Protein AF-A0A962M5X4-F1 (afdb_monomer_lite)

Foldseek 3Di:
DFPDQWDWDQDDPVCVVLVVVVVDPDDHGDTDIDGLVSDDLPFQDWTFDAFPPPRDTDTGGSNLQSVCCVVQVGHHDPVCVLVSQQVVCCVVQVGSDPCPHPVVLVVQQVVCCVPPVGSDPCVDPVNVVVVVVVCVVPPD

Secondary structure (DSSP, 8-state):
-BS-SEEEEEPPHHHHHHHHHTT----TT-EEEEEGGGS-TT---EEEEE-TTT--EEEEEHHHHHHHHHHHSS---STTHHHHHHHHHHHHHSSSSGGGSHHHHHHHHHHHHHHHSSSSGGGSHHHHHHHHHHHHHHH-

Structure (mmCIF, N/CA/C/O backbone):
data_AF-A0A962M5X4-F1
#
_entry.id   AF-A0A962M5X4-F1
#
loop_
_atom_site.group_PDB
_atom_site.id
_atom_site.type_symbol
_atom_site.label_atom_id
_atom_site.label_alt_id
_atom_site.label_comp_id
_atom_site.label_asym_id
_atom_site.label_entity_id
_atom_site.label_seq_id
_atom_site.pdbx_PDB_ins_code
_atom_site.Cartn_x
_atom_site.Cartn_y
_atom_site.Cartn_z
_atom_site.occupancy
_atom_site.B_iso_or_equiv
_atom_site.auth_seq_id
_atom_site.auth_comp_id
_atom_site.auth_asym_id
_atom_site.auth_atom_id
_atom_site.pdbx_PDB_model_num
ATOM 1 N N . MET A 1 1 ? -12.711 -6.109 3.646 1.00 81.00 1 MET A N 1
ATOM 2 C CA . MET A 1 1 ? -13.889 -6.339 4.540 1.00 81.00 1 MET A CA 1
ATOM 3 C C . MET A 1 1 ? -13.447 -6.837 5.921 1.00 81.00 1 MET A C 1
ATOM 5 O O . MET A 1 1 ? -12.395 -7.461 6.008 1.00 81.00 1 MET A O 1
ATOM 9 N N . ILE A 1 2 ? -14.198 -6.569 6.997 1.00 82.31 2 ILE A N 1
ATOM 10 C CA . ILE A 1 2 ? -13.911 -7.090 8.354 1.00 82.31 2 ILE A CA 1
ATOM 11 C C . ILE A 1 2 ? -14.780 -8.332 8.587 1.00 82.31 2 ILE A C 1
ATOM 13 O O . ILE A 1 2 ? -15.939 -8.329 8.185 1.00 82.31 2 ILE A O 1
ATOM 17 N N . LYS A 1 3 ? -14.215 -9.395 9.173 1.00 78.19 3 LYS A N 1
ATOM 18 C CA . LYS A 1 3 ? -14.926 -10.667 9.404 1.00 78.19 3 LYS A CA 1
ATOM 19 C C . LYS A 1 3 ? -15.776 -10.664 10.678 1.00 78.19 3 LYS A C 1
ATOM 21 O O . LYS A 1 3 ? -16.766 -11.377 10.759 1.00 78.19 3 LYS A O 1
ATOM 26 N N . GLU A 1 4 ? -15.355 -9.899 11.677 1.00 77.06 4 GLU A N 1
ATOM 27 C CA . GLU A 1 4 ? -15.970 -9.845 13.001 1.00 77.06 4 GLU A CA 1
ATOM 28 C C . GLU A 1 4 ? -16.797 -8.560 13.130 1.00 77.06 4 GLU A C 1
ATOM 30 O O . GLU A 1 4 ? -16.259 -7.465 12.967 1.00 77.06 4 GLU A O 1
ATOM 35 N N . ASP A 1 5 ? -18.084 -8.681 13.458 1.00 73.12 5 ASP A N 1
ATOM 36 C CA . ASP A 1 5 ? -18.950 -7.516 13.696 1.00 73.12 5 ASP A CA 1
ATOM 37 C C . ASP A 1 5 ? -18.767 -6.923 15.102 1.00 73.12 5 ASP A C 1
ATOM 39 O O . ASP A 1 5 ? -19.016 -5.734 15.322 1.00 73.12 5 ASP A O 1
ATOM 43 N N . LYS A 1 6 ? -18.303 -7.737 16.060 1.00 80.69 6 LYS A N 1
ATOM 44 C CA . LYS A 1 6 ? -18.113 -7.367 17.468 1.00 80.69 6 LYS A CA 1
ATOM 45 C C . LYS A 1 6 ? -16.747 -7.808 17.977 1.00 80.69 6 LYS A C 1
ATOM 47 O O . LYS A 1 6 ? -16.271 -8.883 17.618 1.00 80.69 6 LYS A O 1
ATOM 52 N N . ILE A 1 7 ? -16.154 -7.004 18.854 1.00 80.56 7 ILE A N 1
ATOM 53 C CA . ILE A 1 7 ? -14.933 -7.360 19.578 1.00 80.56 7 ILE A CA 1
ATOM 54 C C . ILE A 1 7 ? -15.079 -7.096 21.076 1.00 80.56 7 ILE A C 1
ATOM 56 O O . ILE A 1 7 ? -15.760 -6.159 21.494 1.00 80.56 7 ILE A O 1
ATOM 60 N N . LEU A 1 8 ? -14.407 -7.922 21.880 1.00 76.62 8 LEU A N 1
ATOM 61 C CA . LEU A 1 8 ? -14.311 -7.741 23.325 1.00 76.62 8 LEU A CA 1
ATOM 62 C C . LEU A 1 8 ? -13.282 -6.657 23.640 1.00 76.62 8 LEU A C 1
ATOM 64 O O . LEU A 1 8 ? -12.109 -6.751 23.260 1.00 76.62 8 LEU A O 1
ATOM 68 N N . ILE A 1 9 ? -13.733 -5.613 24.328 1.00 78.69 9 ILE A N 1
ATOM 69 C CA . ILE A 1 9 ? -12.913 -4.464 24.692 1.00 78.69 9 ILE A CA 1
ATOM 70 C C . ILE A 1 9 ? -12.967 -4.264 26.195 1.00 78.69 9 ILE A C 1
ATOM 72 O O . ILE A 1 9 ? -14.035 -4.095 26.778 1.00 78.69 9 ILE A O 1
ATOM 76 N N . LYS A 1 10 ? -11.785 -4.177 26.808 1.00 77.69 10 LYS A N 1
ATOM 77 C CA . LYS A 1 10 ? -11.653 -3.719 28.187 1.00 77.69 10 LYS A CA 1
ATOM 78 C C . LYS A 1 10 ? -11.925 -2.219 28.279 1.00 77.69 10 LYS A C 1
ATOM 80 O O . LYS A 1 10 ? -11.199 -1.409 27.689 1.00 77.69 10 LYS A O 1
ATOM 85 N N . VAL A 1 11 ? -12.936 -1.851 29.056 1.00 76.31 11 VAL A N 1
ATOM 86 C CA . VAL A 1 11 ? -13.329 -0.455 29.261 1.00 76.31 11 VAL A CA 1
ATOM 87 C C . VAL A 1 11 ? -12.316 0.229 30.178 1.00 76.31 11 VAL A C 1
ATOM 89 O O . VAL A 1 11 ? -12.154 -0.118 31.348 1.00 76.31 11 VAL A O 1
ATOM 92 N N . THR A 1 12 ? -11.624 1.231 29.638 1.00 74.75 12 THR A N 1
ATOM 93 C CA . THR A 1 12 ? -10.738 2.127 30.396 1.00 74.75 12 THR A CA 1
ATOM 94 C C . THR A 1 12 ? -11.446 3.447 30.684 1.00 74.75 12 THR A C 1
ATOM 96 O O . THR A 1 12 ? -12.370 3.825 29.964 1.00 74.75 12 THR A O 1
ATOM 99 N N . SER A 1 13 ? -10.991 4.204 31.687 1.00 71.31 13 SER A N 1
ATOM 100 C CA . SER A 1 13 ? -11.588 5.501 32.056 1.00 71.31 13 SER A CA 1
ATOM 101 C C . SER A 1 13 ? -11.682 6.483 30.883 1.00 71.31 13 SER A C 1
ATOM 103 O O . SER A 1 13 ? -12.622 7.264 30.812 1.00 71.31 13 SER A O 1
ATOM 105 N N . ARG A 1 14 ? -10.729 6.417 29.940 1.00 71.12 14 ARG A N 1
ATOM 106 C CA . ARG A 1 14 ? -10.681 7.270 28.740 1.00 71.12 14 ARG A CA 1
ATOM 107 C C . ARG A 1 14 ? -11.722 6.895 27.689 1.00 71.12 14 ARG A C 1
ATOM 109 O O . ARG A 1 14 ? -12.236 7.773 27.009 1.00 71.12 14 ARG A O 1
ATOM 116 N N . ASN A 1 15 ? -12.021 5.605 27.562 1.00 72.00 15 ASN A N 1
ATOM 117 C CA . ASN A 1 15 ? -12.958 5.105 26.558 1.00 72.00 15 ASN A CA 1
ATOM 118 C C . ASN A 1 15 ? -14.385 4.974 27.108 1.00 72.00 15 ASN A C 1
ATOM 120 O O . ASN A 1 15 ? -15.324 4.889 26.325 1.00 72.00 15 ASN A O 1
ATOM 124 N N . LYS A 1 16 ? -14.555 4.996 28.438 1.00 71.69 16 LYS A N 1
ATOM 125 C CA . LYS A 1 16 ? -15.850 4.882 29.121 1.00 71.69 16 LYS A CA 1
ATOM 126 C C . LYS A 1 16 ? -16.881 5.869 28.568 1.00 71.69 16 LYS A C 1
ATOM 128 O O . LYS A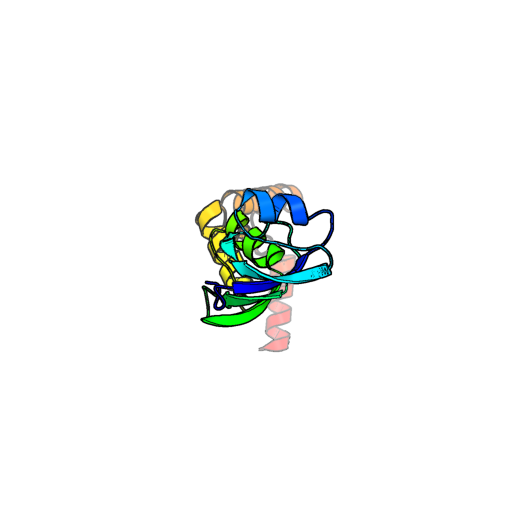 1 16 ? -17.937 5.440 28.126 1.00 71.69 16 LYS A O 1
ATOM 133 N N . ASN A 1 17 ? -16.550 7.160 28.528 1.00 74.62 17 ASN A N 1
ATOM 134 C CA . ASN A 1 17 ? -17.484 8.193 28.063 1.00 74.62 17 ASN A CA 1
ATOM 135 C C . ASN A 1 17 ? -17.868 7.997 26.589 1.00 74.62 17 ASN A C 1
ATOM 137 O O . ASN A 1 17 ? -19.031 8.127 26.243 1.00 74.62 17 ASN A O 1
ATOM 141 N N . ILE A 1 18 ? -16.916 7.583 25.743 1.00 78.81 18 ILE A N 1
ATOM 142 C CA . ILE A 1 18 ? -17.162 7.329 24.314 1.00 78.81 18 ILE A CA 1
ATOM 143 C C . ILE A 1 18 ? -18.188 6.206 24.121 1.00 78.81 18 ILE A C 1
ATOM 145 O O . ILE A 1 18 ? -19.016 6.280 23.218 1.00 78.81 18 ILE A O 1
ATOM 149 N N . PHE A 1 19 ? -18.129 5.153 24.937 1.00 78.50 19 PHE A N 1
ATOM 150 C CA . PHE A 1 19 ? -19.067 4.037 24.830 1.00 78.50 19 PHE A CA 1
ATOM 151 C C . PHE A 1 19 ? -20.427 4.350 25.467 1.00 78.50 19 PHE A C 1
ATOM 153 O O . PHE A 1 19 ? -21.444 3.947 24.905 1.00 78.50 19 PHE A O 1
ATOM 160 N N . ILE A 1 20 ? -20.460 5.127 26.557 1.00 76.12 20 ILE A N 1
ATOM 161 C CA . ILE A 1 20 ? -21.710 5.626 27.158 1.00 76.12 20 ILE A CA 1
ATOM 162 C C . ILE A 1 20 ? -22.462 6.524 26.171 1.00 76.12 20 ILE A C 1
ATOM 164 O O . ILE A 1 20 ? -23.650 6.310 25.947 1.00 76.12 20 ILE A O 1
ATOM 168 N N . ASP A 1 21 ? -21.772 7.461 25.514 1.00 78.75 21 ASP A N 1
ATOM 169 C CA . ASP A 1 21 ? -22.372 8.353 24.509 1.00 78.75 21 ASP A CA 1
ATOM 170 C C . ASP A 1 21 ? -22.947 7.580 23.311 1.00 78.75 21 ASP A C 1
ATOM 172 O O . ASP A 1 21 ? -23.882 8.032 22.653 1.00 78.75 21 ASP A O 1
ATOM 176 N N . LYS A 1 22 ? -22.410 6.387 23.034 1.00 78.69 22 LYS A N 1
ATOM 177 C CA . LYS A 1 22 ? -22.900 5.478 21.989 1.00 78.69 22 LYS A CA 1
ATOM 178 C C . LYS A 1 22 ? -24.013 4.535 22.460 1.00 78.69 22 LYS A C 1
ATOM 180 O O . LYS A 1 22 ? -24.471 3.712 21.671 1.00 78.69 22 LYS A O 1
ATOM 185 N N . GLY A 1 23 ? -24.455 4.652 23.712 1.00 77.88 23 GLY A N 1
ATOM 186 C CA . GLY A 1 23 ? -25.560 3.877 24.278 1.00 77.88 23 GLY A CA 1
ATOM 187 C C . GLY A 1 23 ? -25.174 2.501 24.826 1.00 77.88 23 GLY A C 1
ATOM 188 O O . GLY A 1 23 ? -26.056 1.667 25.018 1.00 77.88 23 GLY A O 1
ATOM 189 N N . TYR A 1 24 ? -23.886 2.239 25.072 1.00 78.25 24 TYR A N 1
ATOM 190 C CA . TYR A 1 24 ? -23.442 0.999 25.711 1.00 78.25 24 TYR A CA 1
ATOM 191 C C . TYR A 1 24 ? -23.401 1.167 27.237 1.00 78.25 24 TYR A C 1
ATOM 193 O O . TYR A 1 24 ? -22.764 2.092 27.747 1.00 78.25 24 TYR A O 1
ATOM 201 N N . ASP A 1 25 ? -24.033 0.244 27.968 1.00 70.75 25 ASP A N 1
ATOM 202 C CA . ASP A 1 25 ? -23.917 0.169 29.429 1.00 70.75 25 ASP A CA 1
ATOM 203 C C . ASP A 1 25 ? -22.554 -0.434 29.798 1.00 70.75 25 ASP A C 1
ATOM 205 O O . ASP A 1 25 ? -22.356 -1.648 29.773 1.00 70.75 25 ASP A O 1
ATOM 209 N N . VAL A 1 26 ? -21.572 0.439 30.039 1.00 73.31 26 VAL A N 1
ATOM 210 C CA . VAL A 1 26 ? -20.181 0.057 30.296 1.00 73.31 26 VAL A CA 1
ATOM 211 C C . VAL A 1 26 ? -19.759 0.394 31.725 1.00 73.31 26 VAL A C 1
ATOM 213 O O . VAL A 1 26 ? -19.792 1.550 32.164 1.00 73.31 26 VAL A O 1
ATOM 216 N N . LYS A 1 27 ? -19.262 -0.606 32.454 1.00 72.38 27 LYS A N 1
ATOM 217 C CA . LYS A 1 27 ? -18.621 -0.399 33.759 1.00 72.38 27 LYS A CA 1
ATOM 218 C C . LYS A 1 27 ? -17.105 -0.370 33.619 1.00 72.38 27 LYS A C 1
ATOM 220 O O . LYS A 1 27 ? -16.511 -0.959 32.720 1.00 72.38 27 LYS A O 1
ATOM 225 N N . TYR A 1 28 ? -16.459 0.372 34.514 1.00 69.88 28 TYR A N 1
ATOM 226 C CA . TYR A 1 28 ? -15.005 0.485 34.526 1.00 69.88 28 TYR A CA 1
ATOM 227 C C . TYR A 1 28 ? -14.365 -0.873 34.838 1.00 69.88 28 TYR A C 1
ATOM 229 O O . TYR A 1 28 ? -14.688 -1.485 35.851 1.00 69.88 28 TYR A O 1
ATOM 237 N N . GLY A 1 29 ? -13.430 -1.307 33.990 1.00 69.38 29 GLY A N 1
ATOM 238 C CA . GLY A 1 29 ? -12.679 -2.545 34.190 1.00 69.38 29 GLY A CA 1
ATOM 239 C C . GLY A 1 29 ? -13.350 -3.812 33.658 1.00 69.38 29 GLY A C 1
ATOM 240 O O . GLY A 1 29 ? -12.666 -4.832 33.589 1.00 69.38 29 GLY A O 1
ATOM 241 N N . GLU A 1 30 ? -14.613 -3.744 33.230 1.00 76.31 30 GLU A N 1
ATOM 242 C CA . GLU A 1 30 ? -15.310 -4.862 32.589 1.00 76.31 30 GLU A CA 1
ATOM 243 C C . GLU A 1 30 ? -14.963 -4.956 31.093 1.00 76.31 30 GLU A C 1
ATOM 245 O O . GLU A 1 30 ? -14.550 -3.979 30.450 1.00 76.31 30 GLU A O 1
ATOM 250 N N . GLU A 1 31 ? -15.081 -6.167 30.552 1.00 76.69 31 GLU A N 1
ATOM 251 C CA . GLU A 1 31 ? -14.981 -6.428 29.120 1.00 76.69 31 GLU A CA 1
ATOM 252 C C . GLU A 1 31 ? -16.379 -6.345 28.514 1.00 76.69 31 GLU A C 1
ATOM 254 O O . GLU A 1 31 ? -17.283 -7.073 28.917 1.00 76.69 31 GLU A O 1
ATOM 259 N N . CYS A 1 32 ? -16.560 -5.447 27.550 1.00 77.25 32 CYS A N 1
ATOM 260 C CA . CYS A 1 32 ? -17.833 -5.276 26.862 1.00 77.25 32 CYS A CA 1
ATOM 261 C C . CYS A 1 32 ? -17.686 -5.672 25.392 1.00 77.25 32 CYS A C 1
ATOM 263 O O . CYS A 1 32 ? -16.671 -5.375 24.752 1.00 77.25 32 CYS A O 1
ATOM 265 N N . GLU A 1 33 ? -18.714 -6.322 24.846 1.00 78.12 33 GLU A N 1
ATOM 266 C CA . GLU A 1 33 ? -18.832 -6.539 23.407 1.00 78.12 33 GLU A CA 1
ATOM 267 C C . GLU A 1 33 ? -19.263 -5.243 22.728 1.00 78.12 33 GLU A C 1
ATOM 269 O O . GLU A 1 33 ? -20.391 -4.777 22.897 1.00 78.12 33 GLU A O 1
ATOM 274 N N . ILE A 1 34 ? -18.370 -4.670 21.931 1.00 80.19 34 ILE A N 1
ATOM 275 C CA . ILE A 1 34 ? -18.638 -3.437 21.192 1.00 80.19 34 ILE A CA 1
ATOM 276 C C . ILE A 1 34 ? -18.519 -3.724 19.699 1.00 80.19 34 ILE A C 1
ATOM 278 O O . ILE A 1 34 ? -17.666 -4.504 19.260 1.00 80.19 34 ILE A O 1
ATOM 282 N N . LYS A 1 35 ? -19.391 -3.097 18.903 1.00 79.81 35 LYS A N 1
ATOM 283 C CA . LYS A 1 35 ? -19.344 -3.206 17.443 1.00 79.81 35 LYS A CA 1
ATOM 284 C C . LYS A 1 35 ? -18.062 -2.585 16.896 1.00 79.81 35 LYS A C 1
ATOM 286 O O . LYS A 1 35 ? -17.652 -1.506 17.321 1.00 79.81 35 LYS A O 1
ATOM 291 N N . VAL A 1 36 ? -17.460 -3.220 15.893 1.00 79.19 36 VAL A N 1
ATOM 292 C CA . VAL A 1 36 ? -16.211 -2.729 15.283 1.00 79.19 36 VAL A CA 1
ATOM 293 C C . VAL A 1 36 ? -16.391 -1.352 14.632 1.00 79.19 36 VAL A C 1
ATOM 295 O O . VAL A 1 36 ? -15.485 -0.529 14.683 1.00 79.19 36 VAL A O 1
ATOM 298 N N . SER A 1 37 ? -17.577 -1.053 14.099 1.00 75.44 37 SER A N 1
ATOM 299 C CA . SER A 1 37 ? -17.934 0.269 13.561 1.00 75.44 37 SER A CA 1
ATOM 300 C C . SER A 1 37 ? -17.971 1.378 14.617 1.00 75.44 37 SER A C 1
ATOM 302 O O . SER A 1 37 ? -17.793 2.549 14.289 1.00 75.44 37 SER A O 1
ATOM 304 N N . ASP A 1 38 ? -18.176 1.021 15.886 1.00 78.62 38 ASP A N 1
ATOM 305 C CA . ASP A 1 38 ? -18.220 1.966 17.000 1.00 78.62 38 ASP A CA 1
ATOM 306 C C . ASP A 1 38 ? -16.846 2.206 17.635 1.00 78.62 38 ASP A C 1
ATOM 308 O O . ASP A 1 38 ? -16.708 3.031 18.544 1.00 78.62 38 ASP A O 1
ATOM 312 N N . LEU A 1 39 ? -15.803 1.552 17.132 1.00 78.12 39 LEU A N 1
ATOM 313 C CA . LEU A 1 39 ? -14.436 1.838 17.531 1.00 78.12 39 LEU A CA 1
ATOM 314 C C . LEU A 1 39 ? -13.982 3.204 17.035 1.00 78.12 39 LEU A C 1
ATOM 316 O O . LEU A 1 39 ? -14.267 3.626 15.915 1.00 78.12 39 LEU A O 1
ATOM 3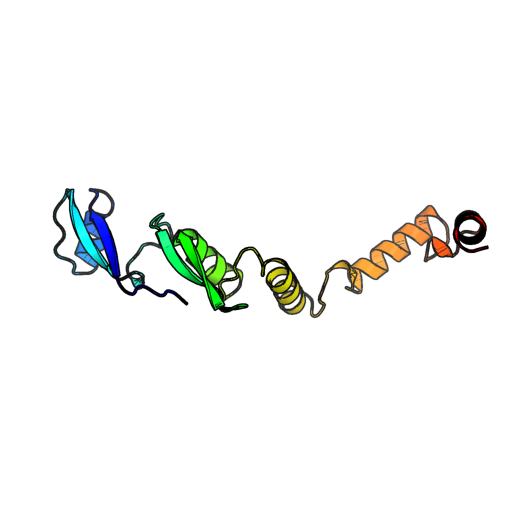20 N N . SER A 1 40 ? -13.176 3.874 17.855 1.00 79.25 40 SER A N 1
ATOM 321 C CA . SER A 1 40 ? -12.438 5.042 17.389 1.00 79.25 40 SER A CA 1
ATOM 322 C C . SER A 1 40 ? -11.400 4.626 16.341 1.00 79.25 40 SER A C 1
ATOM 324 O O . SER A 1 40 ? -10.729 3.601 16.486 1.00 79.25 40 SER A O 1
ATOM 326 N N . ASN A 1 41 ? -11.212 5.452 15.308 1.00 78.56 41 ASN A N 1
ATOM 327 C CA . ASN A 1 41 ? -10.260 5.197 14.215 1.00 78.56 41 ASN A CA 1
ATOM 328 C C . ASN A 1 41 ? -8.818 4.945 14.708 1.00 78.56 41 ASN A C 1
ATOM 330 O O . ASN A 1 41 ? -8.055 4.243 14.052 1.00 78.56 41 ASN A O 1
ATOM 334 N N . GLY A 1 42 ? -8.457 5.483 15.880 1.00 78.81 42 GLY A N 1
ATOM 335 C CA . GLY A 1 42 ? -7.159 5.306 16.544 1.00 78.81 42 GLY A CA 1
ATOM 336 C C . GLY A 1 42 ? -7.035 4.060 17.437 1.00 78.81 42 GLY A C 1
ATOM 337 O O . GLY A 1 42 ? -6.042 3.912 18.146 1.00 78.81 42 GLY A O 1
ATOM 338 N N . SER A 1 43 ? -8.017 3.158 17.439 1.00 81.50 43 SER A N 1
ATOM 339 C CA . SER A 1 43 ? -8.016 1.969 18.298 1.00 81.50 43 SER A CA 1
ATOM 340 C C . SER A 1 43 ? -7.032 0.874 17.854 1.00 81.50 43 SER A C 1
ATOM 342 O O . SER A 1 43 ? -7.093 0.360 16.737 1.00 81.50 43 SER A O 1
ATOM 344 N N . HIS A 1 44 ? -6.159 0.440 18.769 1.00 81.38 44 HIS A N 1
ATOM 345 C CA . HIS A 1 44 ? -5.130 -0.585 18.521 1.00 81.38 44 HIS A CA 1
ATOM 346 C C . HIS A 1 44 ? -5.615 -2.044 18.663 1.00 81.38 44 HIS A C 1
ATOM 348 O O . HIS A 1 44 ? -4.795 -2.967 18.634 1.00 81.38 44 HIS A O 1
ATOM 354 N N . TYR A 1 45 ? -6.922 -2.281 18.805 1.00 83.81 45 TYR A N 1
ATOM 355 C CA . TYR A 1 45 ? -7.479 -3.635 18.896 1.00 83.81 45 TYR A CA 1
ATOM 356 C C . TYR A 1 45 ? -7.211 -4.436 17.618 1.00 83.81 45 TYR A C 1
ATOM 358 O O . TYR A 1 45 ? -7.247 -3.896 16.511 1.00 83.81 45 TYR A O 1
ATOM 366 N N . LYS A 1 46 ? -6.902 -5.728 17.775 1.00 85.12 46 LYS A N 1
ATOM 367 C CA . LYS A 1 46 ? -6.650 -6.640 16.653 1.00 85.12 46 LYS A CA 1
ATOM 368 C C . LYS A 1 46 ? -7.977 -7.191 16.140 1.00 85.12 46 LYS A C 1
ATOM 370 O O . LYS A 1 46 ? -8.688 -7.820 16.911 1.00 85.12 46 LYS A O 1
ATOM 375 N N . ILE A 1 47 ? -8.232 -7.007 14.853 1.00 87.25 47 ILE A N 1
ATOM 376 C CA . ILE A 1 47 ? -9.380 -7.533 14.115 1.00 87.25 47 ILE A CA 1
ATOM 377 C C . ILE A 1 47 ? -8.912 -8.473 13.002 1.00 87.25 47 ILE A C 1
ATOM 379 O O . ILE A 1 47 ? -7.777 -8.368 12.513 1.00 87.25 47 ILE A O 1
ATOM 383 N N . THR A 1 48 ? -9.795 -9.364 12.567 1.00 87.38 48 THR A N 1
ATOM 384 C CA . THR A 1 48 ? -9.570 -10.185 11.372 1.00 87.38 48 THR A CA 1
ATOM 385 C C . THR A 1 48 ? -10.080 -9.454 10.126 1.00 87.38 48 THR A C 1
ATOM 387 O O . THR A 1 48 ? -11.286 -9.330 9.908 1.00 87.38 48 THR A O 1
ATOM 390 N N . ALA A 1 49 ? -9.156 -8.947 9.302 1.00 86.94 49 ALA A N 1
ATOM 391 C CA . ALA A 1 49 ? -9.467 -8.224 8.071 1.00 86.94 49 ALA A CA 1
ATOM 392 C C . ALA A 1 49 ? -9.196 -9.083 6.827 1.00 86.94 49 ALA A C 1
ATOM 394 O O . ALA A 1 49 ? -8.123 -9.670 6.679 1.00 86.94 49 ALA A O 1
ATOM 395 N N . ILE A 1 50 ? -10.159 -9.103 5.911 1.00 88.06 50 ILE A N 1
ATOM 396 C CA . ILE A 1 50 ? -10.105 -9.787 4.618 1.00 88.06 50 ILE A CA 1
ATOM 397 C C . ILE A 1 50 ? -9.568 -8.816 3.574 1.00 88.06 50 ILE A C 1
ATOM 399 O O . ILE A 1 50 ? -10.120 -7.724 3.398 1.00 88.06 50 ILE A O 1
ATOM 403 N N . CYS A 1 51 ? -8.499 -9.218 2.886 1.00 89.06 51 CYS A N 1
ATOM 404 C CA . CYS A 1 51 ? -7.904 -8.440 1.808 1.00 89.06 51 CYS A CA 1
ATOM 405 C C . CYS A 1 51 ? -8.829 -8.344 0.589 1.00 89.06 51 CYS A C 1
ATOM 407 O O . CYS A 1 51 ? -9.182 -9.361 0.001 1.00 89.06 51 CYS A O 1
ATOM 409 N N . ASP A 1 52 ? -9.094 -7.127 0.116 1.00 85.62 52 ASP A N 1
ATOM 410 C CA . ASP A 1 52 ? -9.959 -6.875 -1.048 1.00 85.62 52 ASP A CA 1
ATOM 411 C C . ASP A 1 52 ? -9.261 -7.169 -2.400 1.00 85.62 52 ASP A C 1
ATOM 413 O O . ASP A 1 52 ? -9.834 -6.972 -3.468 1.00 85.62 52 ASP A O 1
ATOM 417 N N . VAL A 1 53 ? -7.991 -7.602 -2.376 1.00 85.38 53 VAL A N 1
ATOM 418 C CA . VAL A 1 53 ? -7.203 -7.935 -3.579 1.00 85.38 53 VAL A CA 1
ATOM 419 C C . VAL A 1 53 ? -7.071 -9.443 -3.779 1.00 85.38 53 VAL A C 1
ATOM 421 O O . VAL A 1 53 ? -7.228 -9.906 -4.902 1.00 85.38 53 VAL A O 1
ATOM 424 N N . CYS A 1 54 ? -6.760 -10.203 -2.724 1.00 87.38 54 CYS A N 1
ATOM 425 C CA . CYS A 1 54 ? -6.551 -11.654 -2.816 1.00 87.38 54 CYS A CA 1
ATOM 426 C C . CYS A 1 54 ? -7.498 -12.497 -1.954 1.00 87.38 54 CYS A C 1
ATOM 428 O O . CYS A 1 54 ? -7.455 -13.714 -2.059 1.00 87.38 54 CYS A O 1
ATOM 430 N N . GLY A 1 55 ? -8.307 -11.888 -1.082 1.00 86.25 55 GLY A N 1
ATOM 431 C CA . GLY A 1 55 ? -9.177 -12.616 -0.156 1.00 86.25 55 GLY A CA 1
ATOM 432 C C . GLY A 1 55 ? -8.483 -13.183 1.089 1.00 86.25 55 GLY A C 1
ATOM 433 O O . GLY A 1 55 ? -9.164 -13.742 1.939 1.00 86.25 55 GLY A O 1
ATOM 434 N N . ASP A 1 56 ? -7.161 -13.017 1.251 1.00 87.31 56 ASP A N 1
ATOM 435 C CA . ASP A 1 56 ? -6.449 -13.526 2.435 1.00 87.31 56 ASP A CA 1
ATOM 436 C C . ASP A 1 56 ? -6.969 -12.869 3.730 1.00 87.31 56 ASP A C 1
ATOM 438 O O . ASP A 1 56 ? -6.997 -11.635 3.858 1.00 87.31 56 ASP A O 1
ATOM 442 N N . GLU A 1 57 ? -7.277 -13.701 4.726 1.00 89.56 57 GLU A N 1
ATOM 443 C CA . GLU A 1 57 ? -7.614 -13.280 6.087 1.00 89.56 57 GLU A CA 1
ATOM 444 C C . GLU A 1 57 ? -6.341 -12.937 6.869 1.00 89.56 57 GLU A C 1
ATOM 446 O O . GLU A 1 57 ? -5.420 -13.745 6.992 1.00 89.56 57 GLU A O 1
ATOM 451 N N . ASN A 1 58 ? -6.266 -11.721 7.405 1.00 86.38 58 ASN A N 1
ATOM 452 C CA . ASN A 1 58 ? -5.108 -11.254 8.157 1.00 86.38 58 ASN A CA 1
ATOM 453 C C . ASN A 1 58 ? -5.540 -10.616 9.477 1.00 86.38 58 ASN A C 1
ATOM 455 O O . ASN A 1 58 ? -6.357 -9.695 9.507 1.00 86.38 58 ASN A O 1
ATOM 459 N N . ARG A 1 59 ? -4.921 -11.055 10.578 1.00 87.81 59 ARG A N 1
ATOM 460 C CA . ARG A 1 59 ? -5.126 -10.456 11.899 1.00 87.81 59 ARG A CA 1
ATOM 461 C C . ARG A 1 59 ? -4.285 -9.187 12.033 1.00 87.81 59 ARG A C 1
ATOM 463 O O . ARG A 1 59 ? -3.071 -9.252 12.237 1.00 87.81 59 ARG A O 1
ATOM 470 N N . ILE A 1 60 ? -4.920 -8.026 11.916 1.00 87.25 60 ILE A N 1
ATOM 471 C CA . ILE A 1 60 ? -4.265 -6.711 11.962 1.00 87.25 60 ILE A CA 1
ATOM 472 C C . ILE A 1 60 ? -4.950 -5.782 12.961 1.00 87.25 60 ILE A C 1
ATOM 474 O O . ILE A 1 60 ? -6.045 -6.051 13.427 1.00 87.25 60 ILE A O 1
ATOM 478 N N . MET A 1 61 ? -4.297 -4.678 13.318 1.00 87.25 61 MET A N 1
ATOM 479 C CA . MET A 1 61 ? -4.925 -3.651 14.155 1.00 87.25 61 MET A CA 1
ATOM 480 C C . MET A 1 61 ? -6.012 -2.902 13.371 1.00 87.25 61 MET A C 1
ATOM 482 O O . MET A 1 61 ? -5.805 -2.607 12.190 1.00 87.25 61 MET A O 1
ATOM 486 N N . TYR A 1 62 ? -7.111 -2.541 14.036 1.00 85.81 62 TYR A N 1
ATOM 487 C CA . TYR A 1 62 ? -8.208 -1.759 13.456 1.00 85.81 62 TYR A CA 1
ATOM 488 C C . TYR A 1 62 ? -7.716 -0.430 12.872 1.00 85.81 62 TYR A C 1
ATOM 490 O O . TYR A 1 62 ? -8.032 -0.119 11.725 1.00 85.81 62 TYR A O 1
ATOM 498 N N . THR A 1 63 ? -6.826 0.278 13.579 1.00 86.75 63 THR A N 1
ATOM 499 C CA . THR A 1 63 ? -6.141 1.475 13.052 1.00 86.75 63 THR A CA 1
ATOM 500 C C . THR A 1 63 ? -5.544 1.264 11.668 1.00 86.75 63 THR A C 1
ATOM 502 O O . THR A 1 63 ? -5.795 2.038 10.752 1.00 86.75 63 THR A O 1
ATOM 505 N N . LYS A 1 64 ? -4.795 0.171 11.471 1.00 86.25 64 LYS A N 1
ATOM 506 C CA . LYS A 1 64 ? -4.161 -0.133 10.183 1.00 86.25 64 LYS A CA 1
ATOM 507 C C . LYS A 1 64 ? -5.189 -0.417 9.096 1.00 86.25 64 LYS A C 1
ATOM 509 O O . LYS A 1 64 ? -4.927 -0.111 7.934 1.00 86.25 64 LYS A O 1
ATOM 514 N N . TYR A 1 65 ? -6.314 -1.038 9.436 1.00 87.56 65 TYR A N 1
ATOM 515 C CA . TYR A 1 65 ? -7.391 -1.271 8.479 1.00 87.56 65 TYR A CA 1
ATOM 516 C C . TYR A 1 65 ? -7.997 0.060 8.015 1.00 87.56 65 TYR A C 1
ATOM 518 O O . TYR A 1 65 ? -8.047 0.319 6.810 1.00 87.56 65 TYR A O 1
ATOM 526 N N . ILE A 1 66 ? -8.353 0.922 8.970 1.00 86.00 66 ILE A N 1
ATOM 527 C CA . ILE A 1 66 ? -8.945 2.240 8.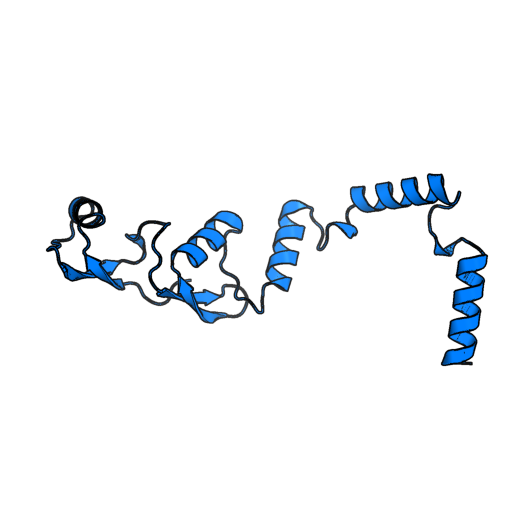722 1.00 86.00 66 ILE A CA 1
ATOM 528 C C . ILE A 1 66 ? -7.982 3.158 7.970 1.00 86.00 66 ILE A C 1
ATOM 530 O O . ILE A 1 66 ? -8.373 3.744 6.968 1.00 86.00 66 ILE A O 1
ATOM 534 N N . ASP A 1 67 ? -6.708 3.219 8.352 1.00 86.75 67 ASP A N 1
ATOM 535 C CA . ASP A 1 67 ? -5.704 4.020 7.642 1.00 86.75 67 ASP A CA 1
ATOM 536 C C . ASP A 1 67 ? -5.553 3.597 6.176 1.00 86.75 67 ASP A C 1
ATOM 538 O O . ASP A 1 67 ? -5.386 4.439 5.291 1.00 86.75 67 ASP A O 1
ATOM 542 N N . ASN A 1 68 ? -5.603 2.291 5.893 1.00 85.56 68 ASN A N 1
ATOM 543 C CA . ASN A 1 68 ? -5.537 1.793 4.520 1.00 85.56 68 ASN A CA 1
ATOM 544 C C . ASN A 1 68 ? -6.790 2.161 3.719 1.00 85.56 68 ASN A C 1
ATOM 546 O O . ASN A 1 68 ? -6.654 2.622 2.584 1.00 85.56 68 ASN A O 1
ATOM 550 N N . HIS A 1 69 ? -7.975 2.006 4.312 1.00 84.50 69 HIS A N 1
ATOM 551 C CA . HIS A 1 69 ? -9.233 2.413 3.687 1.00 84.50 69 HIS A CA 1
ATOM 552 C C . HIS A 1 69 ? -9.294 3.929 3.459 1.00 84.50 69 HIS A C 1
ATOM 554 O O . HIS A 1 69 ? -9.610 4.356 2.357 1.00 84.50 69 HIS A O 1
ATOM 560 N N . ASN A 1 70 ? -8.891 4.748 4.430 1.00 85.88 70 ASN A N 1
ATOM 561 C CA . ASN A 1 70 ? -8.902 6.207 4.301 1.00 85.88 70 ASN A CA 1
ATOM 562 C C . ASN A 1 70 ? -7.920 6.712 3.238 1.00 85.88 70 ASN A C 1
ATOM 564 O O . ASN A 1 70 ? -8.209 7.672 2.532 1.00 85.88 70 ASN A O 1
ATOM 568 N N . ARG A 1 71 ? -6.745 6.081 3.109 1.00 82.19 71 ARG A N 1
ATOM 569 C CA . ARG A 1 71 ? -5.725 6.512 2.137 1.00 82.19 71 ARG A CA 1
ATOM 570 C C . ARG A 1 71 ? -5.988 6.031 0.715 1.00 82.19 71 ARG A C 1
ATOM 572 O O . ARG A 1 71 ? -5.608 6.720 -0.226 1.00 82.19 71 ARG A O 1
ATOM 579 N N . TYR A 1 72 ? -6.528 4.825 0.555 1.00 81.62 72 TYR A N 1
ATOM 580 C CA . TYR A 1 72 ? -6.564 4.141 -0.744 1.00 81.62 72 TYR A CA 1
ATOM 581 C C . TYR A 1 72 ? -7.948 3.623 -1.138 1.00 81.62 72 TYR A C 1
ATOM 583 O O . TYR A 1 72 ? -8.107 3.150 -2.257 1.00 81.62 72 TYR A O 1
ATOM 591 N N . GLY A 1 73 ? -8.926 3.671 -0.235 1.00 84.19 73 GLY A N 1
ATOM 592 C CA . GLY A 1 73 ? -10.281 3.163 -0.447 1.00 84.19 73 GLY A CA 1
ATOM 593 C C . GLY A 1 73 ? -10.443 1.650 -0.280 1.00 84.19 73 GLY A C 1
ATOM 594 O O . GLY A 1 73 ? -11.556 1.160 -0.401 1.00 84.19 73 GLY A O 1
ATOM 595 N N . PHE A 1 74 ? -9.369 0.895 -0.016 1.00 85.62 74 PHE A N 1
ATOM 596 C CA . PHE A 1 74 ? -9.433 -0.561 0.160 1.00 85.62 74 PHE A CA 1
ATOM 597 C C . PHE A 1 74 ? -8.306 -1.095 1.053 1.00 85.62 74 PHE A C 1
ATOM 599 O O . PHE A 1 74 ? -7.265 -0.453 1.250 1.00 85.62 74 PHE A O 1
ATOM 606 N N . TYR A 1 75 ? -8.480 -2.313 1.562 1.00 86.25 75 TYR A N 1
ATOM 607 C CA . TYR A 1 75 ? -7.488 -3.029 2.351 1.00 86.25 75 TYR A CA 1
ATOM 608 C C . TYR A 1 75 ? -6.726 -4.070 1.508 1.00 86.25 75 TYR A C 1
ATOM 610 O O . TYR A 1 75 ? -7.269 -5.049 0.997 1.00 86.25 75 TYR A O 1
ATOM 618 N N . GLY A 1 76 ? -5.410 -3.873 1.394 1.00 85.81 76 GLY A N 1
ATOM 619 C CA . GLY A 1 76 ? -4.480 -4.808 0.756 1.00 85.81 76 GLY A CA 1
ATOM 620 C C . GLY A 1 76 ? -3.569 -5.489 1.779 1.00 85.81 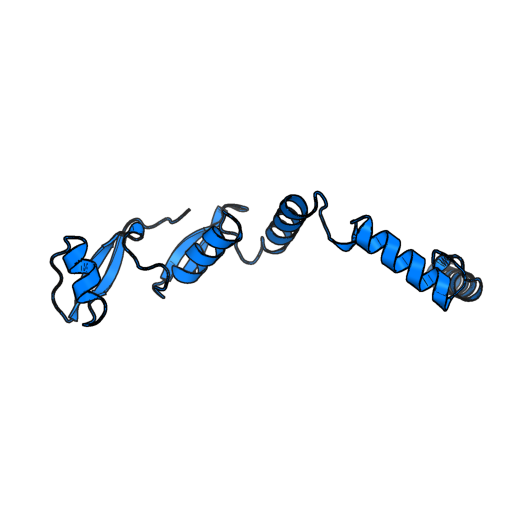76 GLY A C 1
ATOM 621 O O . GLY A 1 76 ? -2.963 -4.803 2.606 1.00 85.81 76 GLY A O 1
ATOM 622 N N . CYS A 1 77 ? -3.417 -6.814 1.707 1.00 86.75 77 CYS A N 1
ATOM 623 C CA . CYS A 1 77 ? -2.447 -7.548 2.519 1.00 86.75 77 CYS A CA 1
ATOM 624 C C . CYS A 1 77 ? -1.005 -7.250 2.064 1.00 86.75 77 CYS A C 1
ATOM 626 O O . CYS A 1 77 ? -0.766 -6.698 0.985 1.00 86.75 77 CYS A O 1
ATOM 628 N N . LYS A 1 78 ? -0.012 -7.651 2.870 1.00 81.75 78 LYS A N 1
ATOM 629 C CA . LYS A 1 78 ? 1.413 -7.406 2.572 1.00 81.75 78 LYS A CA 1
ATOM 630 C C . LYS A 1 78 ? 1.845 -8.005 1.227 1.00 81.75 78 LYS A C 1
ATOM 632 O O . LYS A 1 78 ? 2.606 -7.368 0.504 1.00 81.75 78 LYS A O 1
ATOM 637 N N . LYS A 1 79 ? 1.336 -9.190 0.871 1.00 86.62 79 LYS A N 1
ATOM 638 C CA . LYS A 1 79 ? 1.630 -9.849 -0.414 1.00 86.62 79 LYS A CA 1
ATOM 639 C C . LYS A 1 79 ? 1.123 -9.017 -1.598 1.00 86.62 79 LYS A C 1
ATOM 641 O O . LYS A 1 79 ? 1.816 -8.858 -2.596 1.00 86.62 79 LYS A O 1
ATOM 646 N N . CYS A 1 80 ? -0.043 -8.397 -1.444 1.00 87.75 80 CYS A N 1
ATOM 647 C CA . CYS A 1 80 ? -0.666 -7.546 -2.454 1.00 87.75 80 CYS A CA 1
ATOM 648 C C . CYS A 1 80 ? -0.134 -6.105 -2.473 1.00 87.75 80 CYS A C 1
ATOM 650 O O . CYS A 1 80 ? -0.694 -5.264 -3.176 1.00 87.75 80 CYS A O 1
ATOM 652 N N . SER A 1 81 ? 0.948 -5.796 -1.747 1.00 84.62 81 SER A N 1
ATOM 653 C CA . SER A 1 81 ? 1.543 -4.452 -1.717 1.00 84.62 81 SER A CA 1
ATOM 654 C C . SER A 1 81 ? 1.935 -3.954 -3.115 1.00 84.62 81 SER A C 1
ATOM 656 O O . SER A 1 81 ? 1.713 -2.790 -3.446 1.00 84.62 81 SER A O 1
ATOM 658 N N . ASN A 1 82 ? 2.439 -4.845 -3.977 1.00 85.75 82 ASN A N 1
ATOM 659 C CA . ASN A 1 82 ? 2.798 -4.497 -5.354 1.00 85.75 82 ASN A CA 1
ATOM 660 C C . ASN A 1 82 ? 1.573 -4.107 -6.190 1.00 85.75 82 ASN A C 1
ATOM 662 O O . ASN A 1 82 ? 1.586 -3.057 -6.830 1.00 85.75 82 ASN A O 1
ATOM 666 N N . VAL A 1 83 ? 0.503 -4.905 -6.118 1.00 86.00 83 VAL A N 1
ATOM 667 C CA . VAL A 1 83 ? -0.771 -4.632 -6.805 1.00 86.00 83 VAL A CA 1
ATOM 668 C C . VAL A 1 83 ? -1.381 -3.331 -6.294 1.00 86.00 83 VAL A C 1
ATOM 670 O O . VAL A 1 83 ? -1.859 -2.506 -7.069 1.00 86.00 83 VAL A O 1
ATOM 673 N N . LYS A 1 84 ? -1.315 -3.109 -4.979 1.00 84.62 84 LYS A N 1
ATOM 674 C CA . LYS A 1 84 ? -1.761 -1.867 -4.358 1.00 84.62 84 LYS A CA 1
ATOM 675 C C . LYS A 1 84 ? -0.985 -0.670 -4.899 1.00 84.62 84 LYS A C 1
ATOM 677 O O . LYS A 1 84 ? -1.607 0.303 -5.312 1.00 84.62 84 LYS A O 1
ATOM 682 N N . ARG A 1 85 ? 0.348 -0.746 -4.938 1.00 85.75 85 ARG A N 1
ATOM 683 C CA . ARG A 1 85 ? 1.201 0.316 -5.487 1.00 85.75 85 ARG A CA 1
ATOM 684 C C . ARG A 1 85 ? 0.810 0.638 -6.926 1.00 85.75 85 ARG A C 1
ATOM 686 O O . ARG A 1 85 ? 0.566 1.799 -7.234 1.00 85.75 85 ARG A O 1
ATOM 693 N N . GLU A 1 86 ? 0.689 -0.377 -7.772 1.00 86.88 86 GLU A N 1
ATOM 694 C CA . GLU A 1 86 ? 0.313 -0.203 -9.175 1.00 86.88 86 GLU A CA 1
ATOM 695 C C . GLU A 1 86 ? -1.066 0.449 -9.333 1.00 86.88 86 GLU A C 1
ATOM 697 O O . GLU A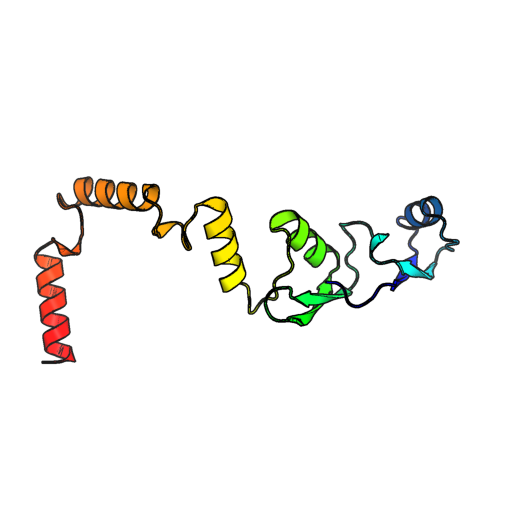 1 86 ? -1.175 1.463 -10.018 1.00 86.88 86 GLU A O 1
ATOM 702 N N . ARG A 1 87 ? -2.095 -0.041 -8.626 1.00 85.94 87 ARG A N 1
ATOM 703 C CA . ARG A 1 87 ? -3.434 0.577 -8.630 1.00 85.94 87 ARG A CA 1
ATOM 704 C C . ARG A 1 87 ? -3.382 2.044 -8.218 1.00 85.94 87 ARG A C 1
ATOM 706 O O . ARG A 1 87 ? -3.961 2.888 -8.892 1.00 85.94 87 ARG A O 1
ATOM 713 N N . THR A 1 88 ? -2.654 2.367 -7.149 1.00 85.56 88 THR A N 1
ATOM 714 C CA . THR A 1 88 ? -2.527 3.759 -6.690 1.00 85.56 88 THR A CA 1
ATOM 715 C C . THR A 1 88 ? -1.786 4.637 -7.691 1.00 85.56 88 THR A C 1
ATOM 717 O O . THR A 1 88 ? -2.140 5.802 -7.855 1.00 85.56 88 THR A O 1
ATOM 720 N N . SER A 1 89 ? -0.799 4.082 -8.400 1.00 86.12 89 SER A N 1
ATOM 721 C CA . SER A 1 89 ? -0.098 4.796 -9.462 1.00 86.12 89 SER A CA 1
ATOM 722 C C . SER A 1 89 ? -1.006 5.069 -10.658 1.00 86.12 89 SER A C 1
ATOM 724 O O . SER A 1 89 ? -0.992 6.182 -11.179 1.00 86.12 89 SER A O 1
ATOM 726 N N . ILE A 1 90 ? -1.840 4.102 -11.041 1.00 87.25 90 ILE A N 1
ATOM 727 C CA . ILE A 1 90 ? -2.808 4.257 -12.132 1.00 87.25 90 ILE A CA 1
ATOM 728 C C . ILE A 1 90 ? -3.869 5.296 -11.765 1.00 87.25 90 ILE A C 1
ATOM 730 O O . ILE A 1 90 ? -4.128 6.188 -12.561 1.00 87.25 90 ILE A O 1
ATOM 734 N N . ILE A 1 91 ? -4.432 5.244 -10.554 1.00 85.62 91 ILE A N 1
ATOM 735 C CA . ILE A 1 91 ? -5.430 6.231 -10.101 1.00 85.62 91 ILE A CA 1
ATOM 736 C C . ILE A 1 91 ? -4.838 7.648 -10.100 1.00 85.62 91 ILE A C 1
ATOM 738 O O . ILE A 1 91 ? -5.503 8.595 -10.505 1.00 85.62 91 ILE A O 1
ATOM 742 N N . LYS A 1 92 ? -3.584 7.804 -9.658 1.00 85.25 92 LYS A N 1
ATOM 743 C CA . LYS A 1 92 ? -2.955 9.122 -9.504 1.00 85.25 92 LYS A CA 1
ATOM 744 C C . LYS A 1 92 ? -2.374 9.696 -10.801 1.00 85.25 92 LYS A C 1
ATOM 746 O O . LYS A 1 92 ? -2.389 10.909 -10.977 1.00 85.25 92 LYS A O 1
ATOM 751 N N . TRP A 1 93 ? -1.823 8.854 -11.675 1.00 84.75 93 TRP A N 1
ATOM 752 C CA . TRP A 1 93 ? -1.044 9.286 -12.847 1.00 84.75 93 TRP A CA 1
ATOM 753 C C . TRP A 1 93 ? -1.482 8.638 -14.167 1.00 84.75 93 TRP A C 1
ATOM 755 O O . TRP A 1 93 ? -0.851 8.875 -15.195 1.00 84.75 93 TRP A O 1
ATOM 765 N N . GLY A 1 94 ? -2.500 7.777 -14.160 1.00 87.25 94 GLY A N 1
ATOM 766 C CA . GLY A 1 94 ? -2.957 7.027 -15.336 1.00 87.25 94 GLY A CA 1
ATOM 767 C C . GLY A 1 94 ? -1.993 5.934 -15.813 1.00 87.25 94 GLY A C 1
ATOM 768 O O . GLY A 1 94 ? -2.268 5.261 -16.801 1.00 87.25 94 GLY A O 1
ATOM 769 N N . VAL A 1 95 ? -0.860 5.736 -15.131 1.00 87.19 95 VAL A N 1
ATOM 770 C CA . VAL A 1 95 ? 0.193 4.788 -15.522 1.00 87.19 95 VAL A CA 1
ATOM 771 C C . VAL A 1 95 ? 0.613 3.909 -14.350 1.00 87.19 95 VAL A C 1
ATOM 773 O O . VAL A 1 95 ? 0.599 4.332 -13.197 1.00 87.19 95 VAL A O 1
ATOM 776 N N . SER A 1 96 ? 1.059 2.685 -14.642 1.00 84.88 96 SER A N 1
ATOM 777 C CA . SER A 1 96 ? 1.419 1.706 -13.605 1.00 84.88 96 SER A CA 1
ATOM 778 C C . SER A 1 96 ? 2.634 2.083 -12.754 1.00 84.88 96 SER A C 1
ATOM 780 O O . SER A 1 96 ? 2.849 1.520 -11.681 1.00 84.88 96 SER A O 1
ATOM 782 N N . ASN A 1 97 ? 3.448 3.032 -13.217 1.00 85.56 97 ASN A N 1
ATOM 783 C CA . ASN A 1 97 ? 4.638 3.494 -12.517 1.00 85.56 97 ASN A CA 1
ATOM 784 C C . ASN A 1 97 ? 4.942 4.946 -12.902 1.00 85.56 97 ASN A C 1
ATOM 786 O O . ASN A 1 97 ? 4.894 5.287 -14.083 1.00 85.56 97 ASN A O 1
ATOM 790 N N . TYR A 1 98 ? 5.345 5.766 -11.927 1.00 85.31 98 TYR A N 1
ATOM 791 C CA . TYR A 1 98 ? 5.793 7.141 -12.153 1.00 85.31 98 TYR A CA 1
ATOM 792 C C . TYR A 1 98 ? 6.881 7.240 -13.232 1.00 85.31 98 TYR A C 1
ATOM 794 O O . TYR A 1 98 ? 6.860 8.160 -14.041 1.00 85.31 98 TYR A O 1
ATOM 802 N N . ARG A 1 99 ? 7.785 6.257 -13.334 1.00 87.56 99 ARG A N 1
ATOM 803 C CA . ARG A 1 99 ? 8.830 6.246 -14.372 1.00 87.56 99 ARG A CA 1
ATOM 804 C C . ARG A 1 99 ? 8.283 6.246 -15.808 1.00 87.56 99 ARG A C 1
ATOM 806 O O . ARG A 1 99 ? 8.970 6.713 -16.704 1.00 87.56 99 ARG A O 1
ATOM 813 N N . LYS A 1 100 ? 7.071 5.726 -16.026 1.00 87.50 100 LYS A N 1
ATOM 814 C CA . LYS A 1 100 ? 6.403 5.718 -17.338 1.00 87.50 100 LYS A CA 1
ATOM 815 C C . LYS A 1 100 ? 5.664 7.027 -17.641 1.00 87.50 100 LYS A C 1
ATOM 817 O O . LYS A 1 100 ? 5.082 7.157 -18.712 1.00 87.50 100 LYS A O 1
ATOM 822 N N . THR A 1 101 ? 5.632 7.976 -16.704 1.00 91.62 101 THR A N 1
ATOM 823 C CA . THR A 1 101 ? 5.020 9.286 -16.950 1.00 91.62 101 THR A CA 1
ATOM 824 C C . THR A 1 101 ? 5.854 10.077 -17.952 1.00 91.62 101 THR A C 1
ATOM 826 O O . THR A 1 101 ? 7.084 10.003 -17.947 1.00 91.62 101 THR A O 1
ATOM 829 N N . LYS A 1 102 ? 5.177 10.883 -18.780 1.00 89.50 102 LYS A N 1
ATOM 830 C CA . LYS A 1 102 ? 5.840 11.807 -19.710 1.00 89.50 102 LYS A CA 1
ATOM 831 C C . LYS A 1 102 ? 6.757 12.787 -18.976 1.00 89.50 102 LYS A C 1
ATOM 833 O O . LYS A 1 102 ? 7.846 13.069 -19.445 1.00 89.50 102 LYS A O 1
ATOM 838 N N . GLU A 1 103 ? 6.338 13.246 -17.797 1.00 91.62 103 GLU A N 1
ATOM 839 C CA . GLU A 1 103 ? 7.131 14.145 -16.954 1.00 91.62 103 GLU A CA 1
ATOM 840 C C . GLU A 1 103 ? 8.486 13.531 -16.580 1.00 91.62 103 GLU A C 1
ATOM 842 O O . GLU A 1 103 ? 9.527 14.171 -16.733 1.00 91.62 103 GLU A O 1
ATOM 847 N N . CYS A 1 104 ? 8.480 12.281 -16.105 1.00 90.88 104 CYS A N 1
ATOM 848 C CA . CYS A 1 104 ? 9.716 11.594 -15.769 1.00 90.88 104 CYS A CA 1
ATOM 849 C C . CYS A 1 104 ? 10.577 11.406 -17.024 1.00 90.88 104 CYS A C 1
ATOM 851 O O . CYS A 1 104 ? 11.751 11.770 -16.978 1.00 90.88 104 CYS A O 1
ATOM 853 N N . ASP A 1 105 ? 9.989 10.929 -18.134 1.00 90.81 105 ASP A N 1
ATOM 854 C CA . ASP A 1 105 ? 10.667 10.737 -19.430 1.00 90.81 105 ASP A CA 1
ATOM 855 C C . ASP A 1 105 ? 11.399 12.003 -19.904 1.00 90.81 105 ASP A C 1
ATOM 857 O O . ASP A 1 105 ? 12.605 11.974 -20.161 1.00 90.81 105 ASP A O 1
ATOM 861 N N . SER A 1 106 ? 10.705 13.143 -19.919 1.00 91.94 106 SER A N 1
ATOM 862 C CA . SER A 1 106 ? 11.276 14.433 -20.314 1.00 91.94 106 SER A CA 1
ATOM 863 C C . SER A 1 106 ? 12.424 14.879 -19.405 1.00 91.94 106 SER A C 1
ATOM 865 O O . SER A 1 106 ? 13.448 15.339 -19.909 1.00 91.94 106 SER A O 1
ATOM 867 N N . LYS A 1 107 ? 12.308 14.701 -18.080 1.00 93.31 107 LYS A N 1
ATOM 868 C CA . LYS A 1 107 ? 13.387 15.049 -17.135 1.00 93.31 107 LYS A CA 1
ATOM 869 C C . LYS A 1 107 ? 14.661 14.247 -17.397 1.00 93.31 107 LYS A C 1
ATOM 871 O O . LYS A 1 107 ? 15.756 14.799 -17.349 1.00 93.31 107 LYS A O 1
ATOM 876 N N . ILE A 1 108 ? 14.528 12.956 -17.698 1.00 92.62 108 ILE A N 1
ATOM 877 C CA . ILE A 1 108 ? 15.681 12.093 -18.000 1.00 92.62 108 ILE A CA 1
ATOM 878 C C . ILE A 1 108 ? 16.347 12.518 -19.301 1.00 92.62 108 ILE A C 1
ATOM 880 O O . ILE A 1 108 ? 17.570 12.607 -19.350 1.00 92.62 108 ILE A O 1
ATOM 884 N N . LYS A 1 109 ? 15.550 12.775 -20.344 1.00 92.81 109 LYS A N 1
ATOM 885 C CA . LYS A 1 109 ? 16.063 13.218 -21.644 1.00 92.81 109 LYS A CA 1
ATOM 886 C C . LYS A 1 109 ? 16.811 14.538 -21.515 1.00 92.81 109 LYS A C 1
ATOM 888 O O . LYS A 1 109 ? 17.933 14.631 -21.993 1.00 92.81 109 LYS A O 1
ATOM 893 N N . SER A 1 110 ? 16.242 15.507 -20.794 1.00 93.56 110 SER A N 1
ATOM 894 C CA . SER A 1 110 ? 16.893 16.796 -20.535 1.00 93.56 110 SER A CA 1
ATOM 895 C C . SER A 1 110 ? 18.228 16.629 -19.810 1.00 93.56 110 SER A C 1
ATOM 897 O O . SER A 1 110 ? 19.224 17.200 -20.235 1.00 93.56 110 SER A O 1
ATOM 899 N N . TYR A 1 111 ? 18.267 15.813 -18.753 1.00 93.31 111 TYR A N 1
ATOM 900 C CA . TYR A 1 111 ? 19.501 15.553 -18.009 1.00 93.31 111 TYR A CA 1
ATOM 901 C C . TYR A 1 111 ? 20.570 14.868 -18.871 1.00 93.31 111 TYR A C 1
ATOM 903 O O . TYR A 1 111 ? 21.747 15.222 -18.813 1.00 93.31 111 TYR A O 1
ATOM 911 N N . ASN A 1 112 ? 20.177 13.882 -19.683 1.00 94.12 112 ASN A N 1
ATOM 912 C CA . ASN A 1 112 ? 21.113 13.191 -20.566 1.00 94.12 112 ASN A CA 1
ATOM 913 C C . ASN A 1 112 ? 21.641 14.117 -21.668 1.00 94.12 112 ASN A C 1
ATOM 915 O O . ASN A 1 112 ? 22.831 14.066 -21.971 1.00 94.12 112 ASN A O 1
ATOM 919 N N . LEU A 1 113 ? 20.787 14.978 -22.225 1.00 94.38 113 LEU A N 1
ATOM 920 C CA . LEU A 1 113 ? 21.191 15.984 -23.203 1.00 94.38 113 LEU A CA 1
ATOM 921 C C . LEU A 1 113 ? 22.195 16.969 -22.600 1.00 94.38 113 LEU A C 1
ATOM 923 O O . LEU A 1 113 ? 23.233 17.209 -23.204 1.00 94.38 113 LEU A O 1
ATOM 927 N N . GLU A 1 114 ? 21.935 17.480 -21.395 1.00 94.25 114 GLU A N 1
ATOM 928 C CA . GLU A 1 114 ? 22.832 18.416 -20.705 1.00 9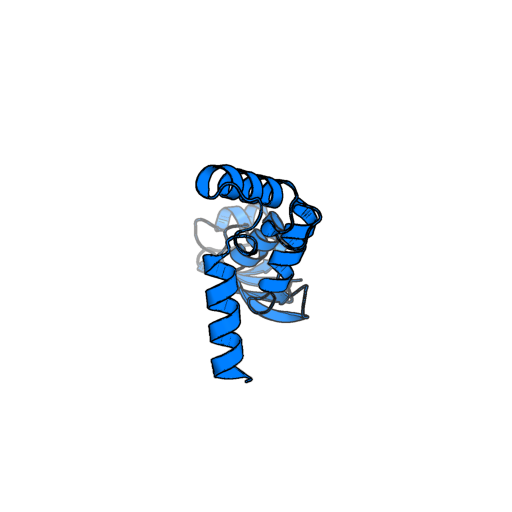4.25 114 GLU A CA 1
ATOM 929 C C . GLU A 1 114 ? 24.196 17.786 -20.396 1.00 94.25 114 GLU A C 1
ATOM 931 O O . GLU A 1 114 ? 25.240 18.394 -20.621 1.00 94.25 114 GLU A O 1
ATOM 936 N N . LYS A 1 115 ? 24.201 16.547 -19.896 1.00 93.56 115 LYS A N 1
ATOM 937 C CA . LYS A 1 115 ? 25.425 15.901 -19.413 1.00 93.56 115 LYS A CA 1
ATOM 938 C C . LYS A 1 115 ? 26.227 15.189 -20.498 1.00 93.56 115 LYS A C 1
ATOM 940 O O . LYS A 1 115 ? 27.450 15.116 -20.406 1.00 93.56 115 LYS A O 1
ATOM 945 N N . TYR A 1 116 ? 25.546 14.595 -21.471 1.00 91.00 116 TYR A N 1
ATOM 946 C CA . TYR A 1 116 ? 26.144 13.683 -22.447 1.00 91.00 116 TYR A CA 1
ATOM 947 C C . TYR A 1 116 ? 25.891 14.099 -23.899 1.00 91.00 116 TYR A C 1
ATOM 949 O O . TYR A 1 116 ? 26.380 13.425 -24.803 1.00 91.00 116 TYR A O 1
ATOM 957 N N . GLY A 1 117 ? 25.121 15.164 -24.145 1.00 92.12 117 GLY A N 1
ATOM 958 C CA . GLY A 1 117 ? 24.785 15.621 -25.497 1.00 92.12 117 GLY A CA 1
ATOM 959 C C . GLY A 1 117 ? 23.862 14.677 -26.274 1.00 92.12 117 GLY A C 1
ATOM 960 O O . GLY A 1 117 ? 23.655 14.876 -27.466 1.00 92.12 117 GLY A O 1
ATOM 961 N N . VAL A 1 118 ? 23.311 13.646 -25.626 1.00 92.31 118 VAL A N 1
ATOM 962 C CA . VAL A 1 118 ? 22.448 12.631 -26.248 1.00 92.31 118 VAL A CA 1
ATOM 963 C C . VAL A 1 118 ? 21.198 12.401 -25.411 1.00 92.31 118 VAL A C 1
ATOM 965 O O . VAL A 1 118 ? 21.241 12.476 -24.188 1.00 92.31 118 VAL A O 1
ATOM 968 N N . GLU A 1 119 ? 20.073 12.062 -26.038 1.00 89.31 119 GLU A N 1
ATOM 969 C CA . GLU A 1 119 ? 18.813 11.839 -25.307 1.00 89.31 119 GLU A CA 1
ATOM 970 C C . GLU A 1 119 ? 18.841 10.568 -24.447 1.00 89.31 119 GLU A C 1
ATOM 972 O O . GLU A 1 119 ? 18.234 10.488 -23.371 1.00 89.31 119 GLU A O 1
ATOM 977 N N . HIS A 1 120 ? 19.573 9.556 -24.913 1.00 90.94 120 HIS A N 1
ATOM 978 C CA . HIS A 1 120 ? 19.658 8.251 -24.276 1.00 90.94 120 HIS A CA 1
ATOM 979 C C . HIS A 1 120 ? 21.113 7.811 -24.147 1.00 90.94 120 HIS A C 1
ATOM 981 O O . HIS A 1 120 ? 21.866 7.827 -25.114 1.00 90.94 120 HIS A O 1
ATOM 987 N N . THR A 1 121 ? 21.493 7.321 -22.967 1.00 89.75 121 THR A N 1
ATOM 988 C CA . THR A 1 121 ? 22.857 6.844 -22.681 1.00 89.75 121 THR A CA 1
ATOM 989 C C . THR A 1 121 ? 23.307 5.695 -23.587 1.00 89.75 121 THR A C 1
ATOM 991 O O . THR A 1 121 ? 24.497 5.545 -23.830 1.00 89.75 121 THR A O 1
ATOM 994 N N . PHE A 1 122 ? 22.374 4.922 -24.150 1.00 89.06 122 PHE A N 1
ATOM 995 C CA . PHE A 1 122 ? 22.667 3.888 -25.151 1.00 89.06 122 PHE A CA 1
ATOM 996 C C . PHE A 1 122 ? 23.167 4.437 -26.494 1.00 89.06 122 PHE A C 1
ATOM 998 O O . PHE A 1 122 ? 23.669 3.674 -27.316 1.00 89.06 122 PHE A O 1
ATOM 1005 N N . GLN A 1 123 ? 23.030 5.740 -26.742 1.00 90.62 123 GLN A N 1
ATOM 1006 C CA . GLN A 1 123 ? 23.581 6.382 -27.935 1.00 90.62 123 GLN A CA 1
ATOM 1007 C C . GLN A 1 123 ? 25.084 6.661 -27.791 1.00 90.62 123 GLN A C 1
ATOM 1009 O O . GLN A 1 123 ? 25.759 6.784 -28.810 1.00 90.62 123 GLN A O 1
ATOM 1014 N N . ILE A 1 124 ? 25.611 6.694 -26.558 1.00 92.81 124 ILE A N 1
ATOM 1015 C CA . ILE A 1 124 ? 27.031 6.924 -26.268 1.00 92.81 124 ILE A CA 1
ATOM 1016 C C . ILE A 1 124 ? 27.853 5.740 -26.786 1.00 92.81 124 ILE A C 1
ATOM 1018 O O . ILE A 1 124 ? 27.589 4.589 -26.436 1.00 92.81 124 ILE A O 1
ATOM 1022 N N . GLU A 1 125 ? 28.871 6.023 -27.595 1.00 91.81 125 GLU A N 1
ATOM 1023 C CA . GLU A 1 125 ? 29.639 4.984 -28.289 1.00 91.81 125 GLU A CA 1
ATOM 1024 C C . GLU A 1 125 ? 30.419 4.074 -27.327 1.00 91.81 125 GLU A C 1
ATOM 1026 O O . GLU A 1 125 ? 30.412 2.856 -27.491 1.00 91.81 125 GLU A O 1
ATOM 1031 N N . ASP A 1 126 ? 30.987 4.639 -26.256 1.00 92.50 126 ASP A N 1
ATOM 1032 C CA . ASP A 1 126 ? 31.625 3.866 -25.179 1.00 92.50 126 ASP A CA 1
ATOM 1033 C C . ASP A 1 126 ? 30.655 2.847 -24.553 1.00 92.50 126 ASP A C 1
ATOM 1035 O O . ASP A 1 126 ? 30.964 1.663 -24.416 1.00 92.50 126 ASP A O 1
ATOM 1039 N N . VAL A 1 127 ? 29.423 3.281 -24.258 1.00 92.56 127 VAL A N 1
ATOM 1040 C CA . VAL A 1 127 ? 28.380 2.414 -23.691 1.00 92.56 127 VAL A CA 1
ATOM 1041 C C . VAL A 1 127 ? 28.014 1.299 -24.671 1.00 92.56 127 VAL A C 1
ATOM 1043 O O . VAL A 1 127 ? 27.895 0.144 -24.258 1.00 92.56 127 VAL A O 1
ATOM 1046 N N . LYS A 1 128 ? 27.876 1.601 -25.969 1.00 93.62 128 LYS A N 1
ATOM 1047 C CA . LYS A 1 128 ? 27.602 0.579 -26.994 1.00 93.62 128 LYS A CA 1
ATOM 1048 C C . LYS A 1 128 ? 28.720 -0.454 -27.087 1.00 93.62 128 LYS A C 1
ATOM 1050 O O . LYS A 1 128 ? 28.423 -1.647 -27.154 1.00 93.62 128 LYS A O 1
ATOM 1055 N N . ASN A 1 129 ? 29.979 -0.023 -27.082 1.00 93.81 129 ASN A N 1
ATOM 1056 C CA . ASN A 1 129 ? 31.125 -0.926 -27.187 1.00 93.81 129 ASN A CA 1
ATOM 1057 C C . ASN A 1 129 ? 31.207 -1.860 -25.978 1.00 93.81 129 ASN A C 1
ATOM 1059 O O . ASN A 1 129 ? 31.294 -3.075 -26.153 1.00 93.81 129 ASN A O 1
ATOM 1063 N N . ARG A 1 130 ? 31.001 -1.336 -24.766 1.00 93.81 130 ARG A N 1
ATOM 1064 C CA . ARG A 1 130 ? 30.934 -2.150 -23.542 1.00 93.81 130 ARG A CA 1
ATOM 1065 C C . ARG A 1 130 ? 29.799 -3.177 -23.565 1.00 93.81 130 ARG A C 1
ATOM 1067 O O . ARG A 1 130 ? 29.966 -4.301 -23.083 1.00 93.81 130 ARG A O 1
ATOM 1074 N N . ILE A 1 131 ? 28.639 -2.814 -24.123 1.00 93.25 131 ILE A N 1
ATOM 1075 C CA . ILE A 1 131 ? 27.514 -3.747 -24.304 1.00 93.25 131 ILE A CA 1
ATOM 1076 C C . ILE A 1 131 ? 27.900 -4.863 -25.284 1.00 93.25 131 ILE A C 1
ATOM 1078 O O . ILE A 1 131 ? 27.670 -6.034 -24.979 1.00 93.25 131 ILE A O 1
ATOM 1082 N N . LYS A 1 132 ? 28.513 -4.522 -26.427 1.00 93.50 132 LYS A N 1
ATOM 1083 C CA . LYS A 1 132 ? 28.982 -5.503 -27.421 1.00 93.50 132 LYS A CA 1
ATOM 1084 C C . LYS A 1 132 ? 29.981 -6.483 -26.807 1.00 93.50 132 LYS A C 1
ATOM 1086 O O . LYS A 1 132 ? 29.763 -7.687 -26.900 1.00 93.50 132 LYS A O 1
ATOM 1091 N N . GLU A 1 133 ? 31.013 -5.984 -26.128 1.00 95.88 133 GLU A N 1
ATOM 1092 C CA . GLU A 1 133 ? 32.028 -6.810 -25.455 1.00 95.88 133 GLU A CA 1
ATOM 1093 C C . GLU A 1 133 ? 31.410 -7.768 -24.430 1.00 95.88 133 GLU A C 1
ATOM 1095 O O . GLU A 1 133 ? 31.743 -8.953 -24.386 1.00 95.88 133 GLU A O 1
ATOM 1100 N N . THR A 1 134 ? 30.460 -7.278 -23.628 1.00 94.62 134 THR A N 1
ATOM 1101 C CA . THR A 1 134 ? 29.773 -8.105 -22.625 1.00 94.62 134 THR A CA 1
ATOM 1102 C C . THR A 1 134 ? 28.951 -9.217 -23.277 1.00 94.62 134 THR A C 1
ATOM 1104 O O . THR A 1 134 ? 28.937 -10.340 -22.771 1.00 94.62 134 THR A O 1
ATOM 1107 N N . ASN A 1 135 ? 28.271 -8.919 -24.386 1.00 94.88 135 ASN A N 1
ATOM 1108 C CA . ASN A 1 135 ? 27.469 -9.901 -25.113 1.00 94.88 135 ASN A CA 1
ATOM 1109 C C . ASN A 1 135 ? 28.344 -10.962 -25.786 1.00 94.88 135 ASN A C 1
ATOM 1111 O O . ASN A 1 135 ? 28.041 -12.144 -25.651 1.00 94.88 135 ASN A O 1
ATOM 1115 N N . LEU A 1 136 ? 29.449 -10.556 -26.419 1.00 95.56 136 LEU A N 1
ATOM 1116 C CA . LEU A 1 136 ? 30.455 -11.464 -26.979 1.00 95.56 136 LEU A CA 1
ATOM 1117 C C . LEU A 1 136 ? 31.003 -12.419 -25.914 1.00 95.56 136 LEU A C 1
ATOM 1119 O O . LEU A 1 136 ? 31.059 -13.616 -26.136 1.00 95.56 136 LEU A O 1
ATOM 1123 N N . LYS A 1 137 ? 31.332 -11.921 -24.719 1.00 94.88 137 LYS A N 1
ATOM 1124 C CA . LYS A 1 137 ? 31.864 -12.766 -23.639 1.00 94.88 137 LYS A CA 1
ATOM 1125 C C . LYS A 1 137 ? 30.853 -13.776 -23.076 1.00 94.88 137 LYS A C 1
ATOM 1127 O O . LYS A 1 137 ? 31.259 -14.805 -22.545 1.00 94.88 137 LYS A O 1
ATOM 1132 N N . LYS A 1 138 ? 29.556 -13.446 -23.075 1.00 94.00 138 LYS A N 1
ATOM 1133 C CA . LYS A 1 138 ? 28.507 -14.274 -22.448 1.00 94.00 138 LYS A CA 1
ATOM 1134 C C . LYS A 1 138 ? 27.826 -15.242 -23.409 1.00 94.00 138 LYS A C 1
ATOM 1136 O O . LYS A 1 138 ? 27.357 -16.282 -22.958 1.00 94.00 138 LYS A O 1
ATOM 1141 N N . TYR A 1 139 ? 27.699 -14.853 -24.672 1.00 92.88 139 TYR A N 1
ATOM 1142 C CA . TYR A 1 139 ? 26.871 -15.545 -25.660 1.00 92.88 139 TYR A CA 1
ATOM 1143 C C . TYR A 1 139 ? 27.592 -15.801 -26.988 1.00 92.88 139 TYR A C 1
ATOM 1145 O O . TYR A 1 139 ? 26.996 -16.426 -27.863 1.00 92.88 139 TYR A O 1
ATOM 1153 N N . GLY A 1 140 ? 28.803 -15.262 -27.160 1.00 72.44 140 GLY A N 1
ATOM 1154 C CA . GLY A 1 140 ? 29.646 -15.463 -28.338 1.00 72.44 140 GLY A CA 1
ATOM 1155 C C . GLY A 1 140 ? 30.612 -16.623 -28.181 1.00 72.44 140 GLY A C 1
ATOM 1156 O O . GLY A 1 140 ? 30.822 -17.082 -27.034 1.00 72.44 140 GLY A O 1
#

pLDDT: mean 84.9, std 6.66, range [69.38, 95.88]

Radius of gyration: 26.36 Å; chains: 1; bounding box: 58×34×63 Å

Sequence (140 aa):
MIKEDKILIKVTSRNKNIFIDKGYDVKYGEECEIKVSDLSNGSHYKITAICDVCGDENRIMYTKYIDNHNRYGFYGCKKCSNVKRERTSIIKWGVSNYRKTKECDSKIKSYNLEKYGVEHTFQIEDVKNRIKETNLKKYG